Protein AF-A0A958C2X9-F1 (afdb_monomer)

Radius of gyration: 13.38 Å; Cα contacts (8 Å, |Δi|>4): 93; chains: 1; bounding box: 40×27×32 Å

Foldseek 3Di:
DQLDDPVVVVLVVCVVVVHDDDQPDCDDPLCPVPVSRNVSHQAHPSDPVRGDPDPNCCQDPNPCSHCVNDPDDDDDD

Solvent-accessible surface area (backbone atoms only — not comparable to full-atom values): 4690 Å² total; per-residue (Å²): 135,77,51,73,76,74,59,65,62,51,35,50,49,28,59,77,71,73,48,90,85,81,85,76,41,63,28,64,65,51,32,76,91,43,69,50,35,40,73,43,27,21,10,81,76,65,40,78,94,54,49,34,82,60,69,40,36,33,46,46,64,66,34,84,62,10,46,69,66,63,66,72,84,76,80,86,128

Structure (mmCIF, N/CA/C/O backbone):
data_AF-A0A958C2X9-F1
#
_entry.id   AF-A0A958C2X9-F1
#
loop_
_atom_site.group_PDB
_atom_site.id
_atom_site.type_symbol
_atom_site.label_atom_id
_atom_site.label_alt_id
_atom_site.label_comp_id
_atom_site.label_asym_id
_atom_site.label_entity_id
_atom_site.label_seq_id
_atom_site.pdbx_PDB_ins_code
_atom_site.Cartn_x
_atom_site.Cartn_y
_atom_site.Cartn_z
_atom_site.occupancy
_atom_site.B_iso_or_equiv
_atom_site.auth_seq_id
_atom_site.auth_comp_id
_atom_site.auth_asym_id
_atom_site.auth_atom_id
_atom_site.pdbx_PDB_model_num
ATOM 1 N N . PRO A 1 1 ? 21.263 -6.141 2.602 1.00 54.09 1 PRO A N 1
ATOM 2 C CA . PRO A 1 1 ? 19.980 -5.528 3.030 1.00 54.09 1 PRO A CA 1
ATOM 3 C C . PRO A 1 1 ? 19.069 -5.291 1.817 1.00 54.09 1 PRO A C 1
ATOM 5 O O . PRO A 1 1 ? 19.421 -4.523 0.934 1.00 54.09 1 PRO A O 1
ATOM 8 N N . THR A 1 2 ? 17.944 -5.999 1.723 1.00 69.50 2 THR A N 1
ATOM 9 C CA . THR A 1 2 ? 16.875 -5.690 0.755 1.00 69.50 2 THR A CA 1
ATOM 10 C C . THR A 1 2 ? 16.037 -4.578 1.383 1.00 69.50 2 THR A C 1
ATOM 12 O O . THR A 1 2 ? 15.512 -4.837 2.461 1.00 69.50 2 THR A O 1
ATOM 15 N N . GLY A 1 3 ? 15.972 -3.368 0.817 1.00 66.75 3 GLY A N 1
ATOM 16 C CA . GLY A 1 3 ? 15.323 -2.194 1.432 1.00 66.75 3 GLY A CA 1
ATOM 17 C C . GLY A 1 3 ? 13.824 -2.378 1.681 1.00 66.75 3 GLY A C 1
ATOM 18 O O . GLY A 1 3 ? 13.003 -1.899 0.918 1.00 66.75 3 GLY A O 1
ATOM 19 N N . LYS A 1 4 ? 13.454 -3.106 2.733 1.00 78.19 4 LYS A N 1
ATOM 20 C CA . LYS A 1 4 ? 12.080 -3.503 3.039 1.00 78.19 4 LYS A CA 1
ATOM 21 C C . LYS A 1 4 ? 11.758 -3.219 4.497 1.00 78.19 4 LYS A C 1
ATOM 23 O O . LYS A 1 4 ? 12.636 -3.273 5.356 1.00 78.19 4 LYS A O 1
ATOM 28 N N . ILE A 1 5 ? 10.482 -2.986 4.752 1.00 88.12 5 ILE A N 1
ATOM 29 C CA . ILE A 1 5 ? 9.899 -2.807 6.078 1.00 88.12 5 ILE A CA 1
ATOM 30 C C . ILE A 1 5 ? 8.875 -3.915 6.332 1.00 88.12 5 ILE A C 1
ATOM 32 O O . ILE A 1 5 ? 8.316 -4.471 5.384 1.00 88.12 5 ILE A O 1
ATOM 36 N N . ASP A 1 6 ? 8.620 -4.231 7.598 1.00 94.31 6 ASP A N 1
ATOM 37 C CA . ASP A 1 6 ? 7.518 -5.109 7.994 1.00 94.31 6 ASP A CA 1
ATOM 38 C C . ASP A 1 6 ? 6.179 -4.354 7.937 1.00 94.31 6 ASP A C 1
ATOM 40 O O . ASP A 1 6 ? 5.605 -3.941 8.944 1.00 94.31 6 ASP A O 1
ATOM 44 N N . TYR A 1 7 ? 5.703 -4.103 6.717 1.00 95.31 7 TYR A N 1
ATOM 45 C CA . TYR A 1 7 ? 4.452 -3.379 6.492 1.00 95.31 7 TYR A CA 1
ATOM 46 C C . TYR A 1 7 ? 3.227 -4.162 6.982 1.00 95.31 7 TYR A C 1
ATOM 48 O O . TYR A 1 7 ? 2.216 -3.551 7.310 1.00 95.31 7 TYR A O 1
ATOM 56 N N . GLN A 1 8 ? 3.301 -5.494 7.063 1.00 96.69 8 GLN A N 1
ATOM 57 C CA . GLN A 1 8 ? 2.183 -6.323 7.515 1.00 96.69 8 GLN A CA 1
ATOM 58 C C . GLN A 1 8 ? 1.894 -6.078 8.998 1.00 96.69 8 GLN A C 1
ATOM 60 O O . GLN A 1 8 ? 0.742 -5.827 9.358 1.00 96.69 8 GLN A O 1
ATOM 65 N N . ALA A 1 9 ? 2.935 -6.060 9.838 1.00 97.81 9 ALA A N 1
ATOM 66 C CA . ALA A 1 9 ? 2.799 -5.719 11.251 1.00 97.81 9 ALA A CA 1
ATOM 67 C C . ALA A 1 9 ? 2.281 -4.285 11.453 1.00 97.81 9 ALA A C 1
ATOM 69 O O . ALA A 1 9 ? 1.410 -4.059 12.292 1.00 97.81 9 ALA A O 1
ATOM 70 N N . ILE A 1 10 ? 2.763 -3.325 10.652 1.00 98.00 10 ILE A N 1
ATOM 71 C CA . ILE A 1 10 ? 2.309 -1.926 10.715 1.00 98.00 10 ILE A CA 1
ATOM 72 C C . ILE A 1 10 ? 0.817 -1.820 10.388 1.00 98.00 10 ILE A C 1
ATOM 74 O O . ILE A 1 10 ? 0.077 -1.207 11.151 1.00 98.00 10 ILE A O 1
ATOM 78 N N . LEU A 1 11 ? 0.356 -2.438 9.295 1.00 98.19 11 LEU A N 1
ATOM 79 C CA . LEU A 1 11 ? -1.058 -2.404 8.913 1.00 98.19 11 LEU A CA 1
ATOM 80 C C . LEU A 1 11 ? -1.957 -3.032 9.986 1.00 98.19 11 LEU A C 1
ATOM 82 O O . LEU A 1 11 ? -2.994 -2.460 10.322 1.00 98.19 11 LEU A O 1
ATOM 86 N N . ALA A 1 12 ? -1.554 -4.178 10.542 1.00 98.50 12 ALA A N 1
ATOM 87 C CA . ALA A 1 12 ? -2.299 -4.846 11.605 1.00 98.50 12 ALA A CA 1
ATOM 88 C C . ALA A 1 12 ? -2.390 -3.973 12.867 1.00 98.50 12 ALA A C 1
ATOM 90 O O . ALA A 1 12 ? -3.482 -3.778 13.397 1.00 98.50 12 ALA A O 1
ATOM 91 N N . ALA A 1 13 ? -1.272 -3.382 13.299 1.00 98.62 13 ALA A N 1
ATOM 92 C CA . ALA A 1 13 ? -1.237 -2.502 14.464 1.00 98.62 13 ALA A CA 1
ATOM 93 C C .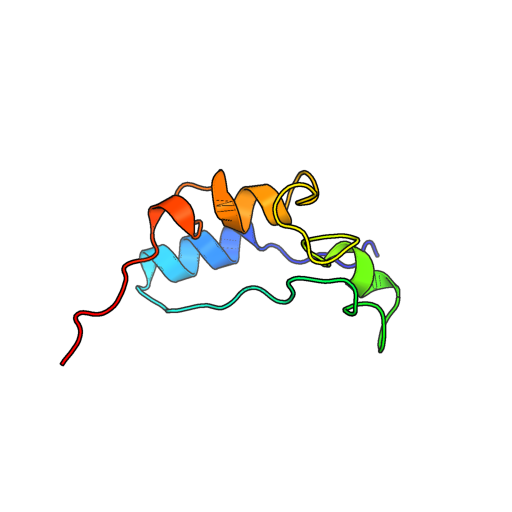 ALA A 1 13 ? -2.050 -1.217 14.245 1.00 98.62 13 ALA A C 1
ATOM 95 O O . ALA A 1 13 ? -2.797 -0.804 15.127 1.00 98.62 13 ALA A O 1
ATOM 96 N N . CYS A 1 14 ? -1.956 -0.595 13.065 1.00 98.56 14 CYS A N 1
ATOM 97 C CA . CYS A 1 14 ? -2.776 0.565 12.721 1.00 98.56 14 CYS A CA 1
ATOM 98 C C . CYS A 1 14 ? -4.270 0.231 12.747 1.00 98.56 14 CYS A C 1
ATOM 100 O O . CYS A 1 14 ? -5.062 1.035 13.233 1.00 98.56 14 CYS A O 1
ATOM 102 N N . HIS A 1 15 ? -4.660 -0.953 12.269 1.00 98.19 15 HIS A N 1
ATOM 103 C CA . HIS A 1 15 ? -6.043 -1.407 12.347 1.00 98.19 15 HIS A CA 1
ATOM 104 C C . HIS A 1 15 ? -6.486 -1.637 13.799 1.00 98.19 15 HIS A C 1
ATOM 106 O O . HIS A 1 15 ? -7.510 -1.101 14.212 1.00 98.19 15 HIS A O 1
ATOM 112 N N . GLU A 1 16 ? -5.710 -2.371 14.599 1.00 98.50 16 GLU A N 1
ATOM 113 C CA . GLU A 1 16 ? -6.028 -2.649 16.007 1.00 98.50 16 GLU A CA 1
ATOM 114 C C . GLU A 1 16 ? -6.148 -1.363 16.839 1.00 98.50 16 GLU A C 1
ATOM 116 O O . GLU A 1 16 ? -7.089 -1.200 17.615 1.00 98.50 16 GLU A O 1
ATOM 121 N N . LEU A 1 17 ? -5.231 -0.417 16.631 1.00 98.56 17 LEU A N 1
ATOM 122 C CA . LEU A 1 17 ? -5.141 0.831 17.390 1.00 98.56 17 LEU A CA 1
ATOM 123 C C . LEU A 1 17 ? -5.942 1.990 16.778 1.00 98.56 17 LEU A C 1
ATOM 125 O O . LEU A 1 17 ? -5.914 3.093 17.320 1.00 98.56 17 LEU A O 1
ATOM 129 N N . GLN A 1 18 ? -6.646 1.760 15.664 1.00 97.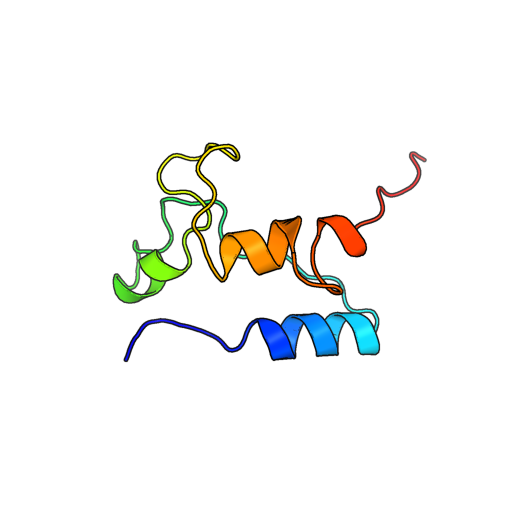69 18 GLN A N 1
ATOM 130 C CA . GLN A 1 18 ? -7.436 2.772 14.948 1.00 97.69 18 GLN A CA 1
ATOM 131 C C . GLN A 1 18 ? -6.609 4.003 14.524 1.00 97.69 18 GLN A C 1
ATOM 133 O O . GLN A 1 18 ? -7.042 5.151 14.643 1.00 97.69 18 GLN A O 1
ATOM 138 N N . LEU A 1 19 ? -5.401 3.766 14.012 1.00 98.50 19 LEU A N 1
ATOM 139 C CA . LEU A 1 19 ? -4.495 4.803 13.521 1.00 98.50 19 LEU A CA 1
ATOM 140 C C . LEU A 1 19 ? -4.582 4.923 11.997 1.00 98.50 19 LEU A C 1
ATOM 142 O O . LEU A 1 19 ? -4.427 3.941 11.270 1.00 98.50 19 LEU A O 1
ATOM 146 N N . GLY A 1 20 ? -4.774 6.150 11.508 1.00 97.56 20 GLY A N 1
ATOM 147 C CA . GLY A 1 20 ? -4.659 6.455 10.082 1.00 97.56 20 GLY A CA 1
ATOM 148 C C . GLY A 1 20 ? -3.216 6.322 9.587 1.00 97.56 20 GLY A C 1
ATOM 149 O O . GLY A 1 20 ? -2.267 6.583 10.327 1.00 97.56 20 GLY A O 1
ATOM 150 N N . TRP A 1 21 ? -3.048 5.941 8.322 1.00 97.88 21 TRP A N 1
ATOM 151 C CA . TRP A 1 21 ? -1.743 5.753 7.689 1.00 97.88 21 TRP A CA 1
ATOM 152 C C . TRP A 1 21 ? -1.786 6.112 6.202 1.00 97.88 21 TRP A C 1
ATOM 154 O O . TRP A 1 21 ? -2.849 6.135 5.582 1.00 97.88 21 TRP A O 1
ATOM 164 N N . TYR A 1 22 ? -0.607 6.360 5.630 1.00 97.31 22 TYR A N 1
ATOM 165 C CA . TYR A 1 22 ? -0.415 6.574 4.197 1.00 97.31 22 TYR A CA 1
ATOM 166 C C . TYR A 1 22 ? 0.802 5.785 3.719 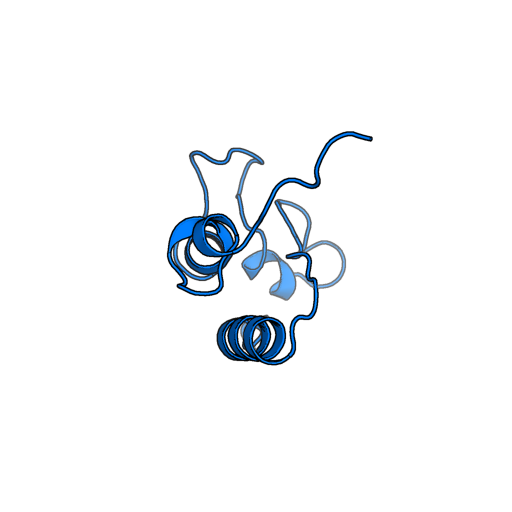1.00 97.31 22 TYR A C 1
ATOM 168 O O . TYR A 1 22 ? 1.878 5.876 4.308 1.00 97.31 22 TYR A O 1
ATOM 176 N N . ALA A 1 23 ? 0.628 5.000 2.656 1.00 96.00 23 ALA A N 1
ATOM 177 C CA . ALA A 1 23 ? 1.727 4.263 2.046 1.00 96.00 23 ALA A CA 1
ATOM 178 C C . ALA A 1 23 ? 2.611 5.195 1.209 1.00 96.00 23 ALA A C 1
ATOM 180 O O . ALA A 1 23 ? 2.107 6.021 0.446 1.00 96.00 23 ALA A O 1
ATOM 181 N N . TRP A 1 24 ? 3.927 5.018 1.328 1.00 94.44 24 TRP A N 1
ATOM 182 C CA . TRP A 1 24 ? 4.923 5.724 0.527 1.00 94.44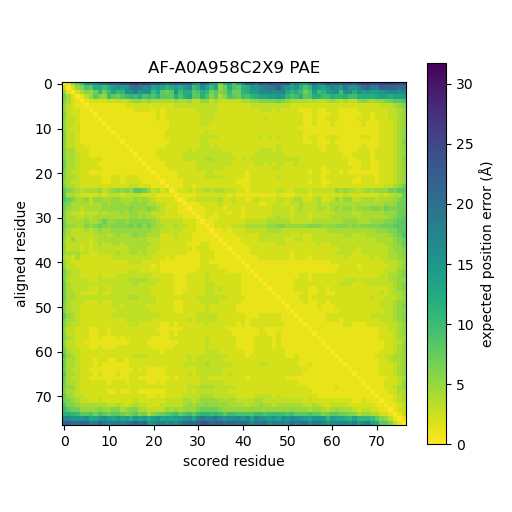 24 TRP A CA 1
ATOM 183 C C . TRP A 1 24 ? 5.699 4.723 -0.352 1.00 94.44 24 TRP A C 1
ATOM 185 O O . TRP A 1 24 ? 6.280 3.782 0.180 1.00 94.44 24 TRP A O 1
ATOM 195 N N . GLU A 1 25 ? 5.735 4.857 -1.675 1.00 92.56 25 GLU A N 1
ATOM 196 C CA . GLU A 1 25 ? 4.948 5.794 -2.489 1.00 92.56 25 GLU A CA 1
ATOM 197 C C . GLU A 1 25 ? 4.343 5.135 -3.720 1.00 92.56 25 GLU A C 1
ATOM 199 O O . GLU A 1 25 ? 4.665 4.005 -4.083 1.00 92.56 25 GLU A O 1
ATOM 204 N N . TRP A 1 26 ? 3.466 5.888 -4.386 1.00 96.75 26 TRP A N 1
ATOM 205 C CA . TRP A 1 26 ? 2.849 5.478 -5.638 1.00 96.75 26 TRP A CA 1
ATOM 206 C C . TRP A 1 26 ? 3.881 5.051 -6.691 1.00 96.75 26 TRP A C 1
ATOM 208 O O . TRP A 1 26 ? 3.674 4.061 -7.395 1.00 96.75 26 TRP A O 1
ATOM 218 N N . GLY A 1 27 ? 5.025 5.734 -6.729 1.00 95.31 27 GLY A N 1
ATOM 219 C CA . GLY A 1 27 ? 6.152 5.405 -7.587 1.00 95.31 27 GLY A CA 1
ATOM 220 C C . GLY A 1 27 ? 5.944 5.771 -9.063 1.00 95.31 27 GLY A C 1
ATOM 221 O O . GLY A 1 27 ? 4.826 6.074 -9.495 1.00 95.31 27 GLY A O 1
ATOM 222 N N . PRO A 1 28 ? 7.028 5.755 -9.856 1.00 95.56 28 PRO A N 1
ATOM 223 C CA . PRO A 1 28 ? 8.409 5.583 -9.407 1.00 95.56 28 PRO A CA 1
ATOM 224 C C . PRO A 1 28 ? 8.977 6.878 -8.804 1.00 95.56 28 PRO A C 1
ATOM 226 O O . PRO A 1 28 ? 8.603 7.976 -9.231 1.00 95.56 28 PRO A O 1
ATOM 229 N N . GLY A 1 29 ? 9.954 6.738 -7.908 1.00 93.62 29 GLY A N 1
ATOM 230 C CA . GLY A 1 29 ? 10.671 7.883 -7.332 1.00 93.62 29 GLY A CA 1
ATOM 231 C C . GLY A 1 29 ? 11.371 7.596 -6.008 1.00 93.62 29 GLY A C 1
ATOM 232 O O . GLY A 1 29 ? 12.292 8.323 -5.624 1.00 93.62 29 GLY A O 1
ATOM 233 N N . ASN A 1 30 ? 11.025 6.495 -5.342 1.00 93.38 30 ASN A N 1
ATOM 234 C CA . ASN A 1 30 ? 11.491 6.240 -3.986 1.00 93.38 30 ASN A CA 1
ATOM 235 C C . ASN A 1 30 ? 12.997 5.930 -3.886 1.00 93.38 30 ASN A C 1
ATOM 237 O O . ASN A 1 30 ? 13.583 6.014 -2.811 1.00 93.38 30 ASN A O 1
ATOM 241 N N . GLY A 1 31 ? 13.648 5.606 -5.007 1.00 93.31 31 GLY A N 1
ATOM 242 C CA . GLY A 1 31 ? 15.091 5.358 -5.085 1.00 93.31 31 GLY A CA 1
ATOM 243 C C . GLY A 1 31 ? 15.992 6.601 -5.074 1.00 93.31 31 GLY A C 1
ATOM 244 O O . GLY A 1 31 ? 17.203 6.443 -5.198 1.00 93.31 31 GLY A O 1
ATOM 245 N N . TYR A 1 32 ? 15.443 7.821 -4.978 1.00 92.12 32 TYR A N 1
ATOM 246 C CA . TYR A 1 32 ? 16.215 9.066 -5.145 1.00 92.12 32 TYR A CA 1
ATOM 247 C C . TYR A 1 32 ? 17.344 9.245 -4.113 1.00 92.12 32 TYR A C 1
ATOM 249 O O . TYR A 1 32 ? 18.468 9.565 -4.491 1.00 92.12 32 TYR A O 1
ATOM 257 N N . ASN A 1 33 ? 17.057 9.034 -2.822 1.00 90.19 33 ASN A N 1
ATOM 258 C CA . ASN A 1 33 ? 18.050 9.190 -1.747 1.00 90.19 33 ASN A CA 1
ATOM 259 C C . ASN A 1 33 ? 18.805 7.888 -1.437 1.00 90.19 33 ASN A C 1
ATOM 261 O O . ASN A 1 33 ? 19.993 7.928 -1.129 1.00 90.19 33 ASN A O 1
ATOM 265 N N . ASP A 1 34 ? 18.120 6.744 -1.504 1.00 91.38 34 ASP A N 1
ATOM 266 C CA . ASP A 1 34 ? 18.707 5.416 -1.314 1.00 91.38 34 ASP A CA 1
ATOM 267 C C . ASP A 1 34 ? 18.154 4.475 -2.399 1.00 91.38 34 ASP A C 1
ATOM 269 O O . ASP A 1 34 ? 16.941 4.243 -2.437 1.00 91.38 34 ASP A O 1
ATOM 273 N N . PRO A 1 35 ? 19.000 3.901 -3.275 1.00 91.75 35 PRO A N 1
ATOM 274 C CA . PRO A 1 35 ? 18.543 3.013 -4.341 1.00 91.75 35 PRO A CA 1
ATOM 275 C C . PRO A 1 35 ? 17.825 1.759 -3.822 1.00 91.75 35 PRO A C 1
ATOM 277 O O . PRO A 1 35 ? 17.024 1.170 -4.549 1.00 91.75 35 PRO A O 1
ATOM 280 N N . LEU A 1 36 ? 18.060 1.344 -2.572 1.00 92.31 36 LEU A N 1
ATOM 281 C CA . LEU A 1 36 ? 17.354 0.216 -1.967 1.00 92.31 36 LEU A CA 1
ATOM 282 C C . LEU A 1 36 ? 15.869 0.515 -1.726 1.00 92.31 36 LEU A C 1
ATOM 284 O O . LEU A 1 36 ? 15.080 -0.428 -1.681 1.00 92.31 36 LEU A O 1
ATOM 288 N N . CYS A 1 37 ? 15.468 1.786 -1.626 1.00 91.56 37 CYS A N 1
ATOM 289 C CA . CYS A 1 37 ? 14.078 2.195 -1.417 1.00 91.56 37 CYS A CA 1
ATOM 290 C C . CYS A 1 37 ? 13.198 2.039 -2.669 1.00 91.56 37 CYS A C 1
ATOM 292 O O . CYS A 1 37 ? 11.978 1.938 -2.537 1.00 91.56 37 CYS A O 1
ATOM 294 N N . ALA A 1 38 ? 13.777 1.925 -3.871 1.00 93.00 38 ALA A N 1
ATOM 295 C CA . ALA A 1 38 ? 13.028 1.714 -5.120 1.00 93.00 38 ALA A CA 1
ATOM 296 C C . ALA A 1 38 ? 12.192 0.414 -5.117 1.00 93.00 38 ALA A C 1
ATOM 298 O O . ALA A 1 38 ? 11.187 0.277 -5.821 1.00 93.00 38 ALA A O 1
ATOM 299 N N . VAL A 1 39 ? 12.555 -0.571 -4.284 1.00 92.31 39 VAL A N 1
ATOM 300 C CA . VAL A 1 39 ? 11.733 -1.782 -4.118 1.00 92.31 39 VAL A CA 1
ATOM 301 C C . VAL A 1 39 ? 10.339 -1.454 -3.566 1.00 92.31 39 VAL A C 1
ATOM 303 O O . VAL A 1 39 ? 9.379 -2.137 -3.930 1.00 92.31 39 VAL A O 1
ATOM 306 N N . MET A 1 40 ? 10.224 -0.366 -2.799 1.00 93.81 40 MET A N 1
ATOM 307 C CA . MET A 1 40 ? 8.990 0.159 -2.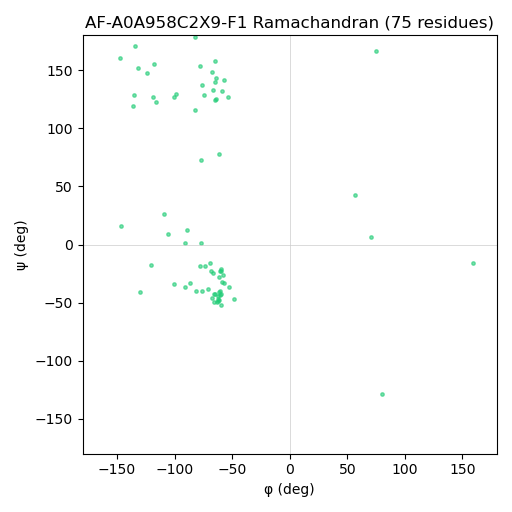215 1.00 93.81 40 MET A CA 1
ATOM 308 C C . MET A 1 40 ? 8.260 1.161 -3.131 1.00 93.81 40 MET A C 1
ATOM 310 O O . MET A 1 40 ? 7.330 1.813 -2.684 1.00 93.81 40 MET A O 1
ATOM 314 N N . ASP A 1 41 ? 8.618 1.296 -4.412 1.00 95.69 41 ASP A N 1
ATOM 315 C CA . ASP A 1 41 ? 7.707 1.921 -5.387 1.00 95.69 41 ASP A CA 1
ATOM 316 C C . ASP A 1 41 ? 6.481 1.004 -5.576 1.00 95.69 41 ASP A C 1
ATOM 318 O O . ASP A 1 41 ? 6.656 -0.211 -5.751 1.00 95.69 41 ASP A O 1
ATOM 322 N N . MET A 1 42 ? 5.251 1.537 -5.537 1.00 97.69 42 MET A N 1
ATOM 323 C CA . MET A 1 42 ? 4.032 0.733 -5.749 1.00 97.69 42 MET A CA 1
ATOM 324 C C . MET A 1 42 ? 3.799 0.391 -7.222 1.00 97.69 42 MET A C 1
ATOM 326 O O . MET A 1 42 ? 3.406 -0.731 -7.551 1.00 97.69 42 MET A O 1
ATOM 330 N N . THR A 1 43 ? 4.061 1.343 -8.108 1.00 97.94 43 THR A N 1
ATOM 331 C CA . THR A 1 43 ? 3.928 1.202 -9.558 1.00 97.94 43 THR A CA 1
ATOM 332 C C . THR A 1 43 ? 5.257 1.545 -10.232 1.00 97.94 43 THR A C 1
ATOM 334 O O . THR A 1 43 ? 6.005 2.388 -9.729 1.00 97.94 43 THR A O 1
ATOM 337 N N . PRO A 1 44 ? 5.590 0.905 -11.363 1.00 96.50 44 PRO A N 1
ATOM 338 C CA . PRO A 1 44 ? 6.779 1.261 -12.129 1.00 96.50 44 PRO A CA 1
ATOM 339 C C . PRO A 1 44 ? 6.571 2.525 -12.978 1.00 96.50 44 PRO A C 1
ATOM 341 O O . PRO A 1 44 ? 7.542 3.130 -13.423 1.00 96.50 44 PRO A O 1
ATOM 344 N N . ASP A 1 45 ? 5.320 2.910 -13.235 1.00 97.31 45 ASP A N 1
ATOM 345 C CA . ASP A 1 45 ? 4.950 3.854 -14.292 1.00 97.31 45 ASP A CA 1
ATOM 346 C C . ASP A 1 45 ? 3.748 4.745 -13.943 1.00 97.31 45 ASP A C 1
ATOM 348 O O . ASP A 1 45 ? 3.179 5.390 -14.824 1.00 97.31 45 ASP A O 1
ATOM 352 N N . ARG A 1 46 ? 3.378 4.820 -12.658 1.00 97.00 46 ARG A N 1
ATOM 353 C CA . ARG A 1 46 ? 2.252 5.613 -12.133 1.00 97.00 46 ARG A CA 1
ATOM 354 C C . ARG A 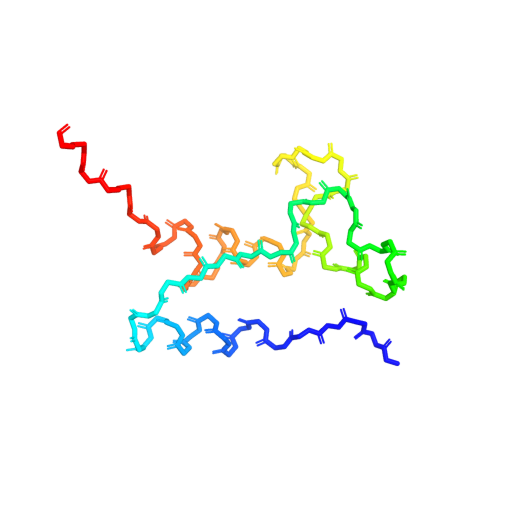1 46 ? 0.873 5.071 -12.506 1.00 97.00 46 ARG A C 1
ATOM 356 O O . ARG A 1 46 ? -0.123 5.730 -12.201 1.00 97.00 46 ARG A O 1
ATOM 363 N N . LEU A 1 47 ? 0.779 3.895 -13.129 1.00 97.94 47 LEU A N 1
ATOM 364 C CA . LEU A 1 47 ? -0.493 3.295 -13.522 1.00 97.94 47 LEU A CA 1
ATOM 365 C C . LEU A 1 47 ? -0.920 2.210 -12.533 1.00 97.94 47 LEU A C 1
ATOM 367 O O . LEU A 1 47 ? -0.205 1.240 -12.295 1.00 97.94 47 LEU A O 1
ATOM 371 N N . PHE A 1 48 ? -2.151 2.318 -12.025 1.00 97.56 48 PHE A N 1
ATOM 372 C CA . PHE A 1 48 ? -2.733 1.302 -11.137 1.00 97.56 48 PHE A CA 1
ATOM 373 C C . PHE A 1 48 ? -2.800 -0.084 -11.800 1.00 97.56 48 PHE A C 1
ATOM 375 O O . PHE A 1 48 ? -2.633 -1.097 -11.127 1.00 97.56 48 PHE A O 1
ATOM 382 N N . ALA A 1 49 ? -2.986 -0.139 -13.124 1.00 98.06 49 ALA A N 1
ATOM 383 C CA . ALA A 1 49 ? -2.987 -1.390 -13.885 1.00 98.06 49 ALA A CA 1
ATOM 384 C C . ALA A 1 49 ? -1.675 -2.184 -13.743 1.00 98.06 49 ALA A C 1
ATOM 386 O O . ALA A 1 49 ? -1.689 -3.408 -13.852 1.00 98.06 49 ALA A O 1
ATOM 387 N N . ASN A 1 50 ? -0.570 -1.492 -13.451 1.00 97.62 50 ASN A N 1
ATOM 388 C CA . ASN A 1 50 ? 0.772 -2.055 -13.351 1.00 97.62 50 ASN A CA 1
ATOM 389 C C . ASN A 1 50 ? 1.277 -2.089 -11.902 1.00 97.62 50 ASN A C 1
ATOM 391 O O . ASN A 1 50 ? 2.483 -2.065 -11.652 1.00 97.62 50 ASN A O 1
ATOM 395 N N . LEU A 1 51 ? 0.357 -2.151 -10.933 1.00 97.88 51 LEU A N 1
ATOM 396 C CA . LEU A 1 51 ? 0.690 -2.316 -9.523 1.00 97.88 51 LEU A CA 1
ATOM 397 C C . LEU A 1 51 ? 1.597 -3.539 -9.323 1.00 97.88 51 LEU A C 1
ATOM 399 O O . LEU A 1 51 ? 1.272 -4.650 -9.752 1.00 97.88 51 LEU A O 1
ATOM 403 N N . LYS A 1 52 ? 2.740 -3.339 -8.664 1.00 96.94 52 LYS A N 1
ATOM 404 C CA . LYS A 1 52 ? 3.731 -4.401 -8.466 1.00 96.94 52 LYS A CA 1
ATOM 405 C C . LYS A 1 52 ? 3.158 -5.531 -7.591 1.00 96.94 52 LYS A C 1
ATOM 407 O O . LYS A 1 52 ? 2.425 -5.262 -6.636 1.00 96.94 52 LYS A O 1
ATOM 412 N N . PRO A 1 53 ? 3.502 -6.802 -7.869 1.00 95.69 53 PRO A N 1
ATOM 413 C CA . PRO A 1 53 ? 3.118 -7.911 -7.001 1.00 95.69 53 PRO A CA 1
ATOM 414 C C . PRO A 1 53 ? 3.786 -7.798 -5.620 1.00 95.69 53 PRO A C 1
ATOM 416 O O . PRO A 1 53 ? 4.830 -7.159 -5.468 1.00 95.69 53 PRO A O 1
ATOM 419 N N . GLY A 1 54 ? 3.199 -8.448 -4.612 1.00 94.38 54 GLY A N 1
ATOM 420 C CA . GLY A 1 54 ? 3.661 -8.373 -3.224 1.00 94.38 54 GLY A CA 1
ATOM 421 C C . GLY A 1 54 ? 3.178 -7.097 -2.539 1.00 94.38 54 GLY A C 1
ATOM 422 O O . GLY A 1 54 ? 1.991 -6.783 -2.610 1.00 94.38 54 GLY A O 1
ATOM 423 N N . TRP A 1 55 ? 4.097 -6.351 -1.912 1.00 94.69 55 TRP A N 1
ATOM 424 C CA . TRP A 1 55 ? 3.776 -5.257 -0.982 1.00 94.69 55 TRP A CA 1
ATOM 425 C C . TRP A 1 55 ? 2.720 -4.274 -1.512 1.00 94.69 55 TRP A C 1
ATOM 427 O O . TRP A 1 55 ? 1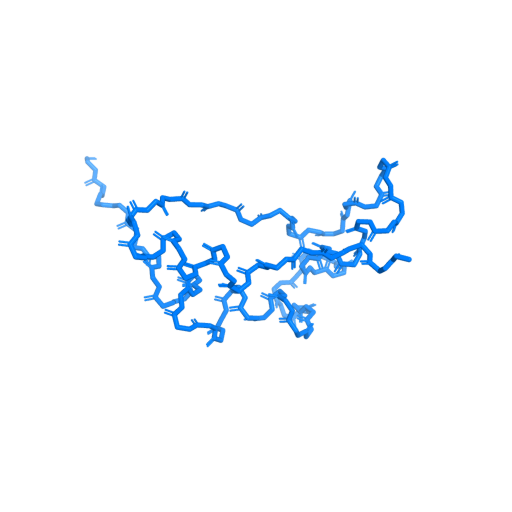.753 -3.979 -0.818 1.00 94.69 55 TRP A O 1
ATOM 437 N N . ALA A 1 56 ? 2.857 -3.811 -2.759 1.00 96.94 56 ALA A N 1
ATOM 438 C CA . ALA A 1 56 ? 1.973 -2.797 -3.321 1.00 96.94 56 ALA A CA 1
ATOM 439 C C . ALA A 1 56 ? 0.540 -3.322 -3.477 1.00 96.94 56 ALA A C 1
ATOM 441 O O . ALA A 1 56 ? -0.424 -2.640 -3.125 1.00 96.94 56 ALA A O 1
ATOM 442 N N . ARG A 1 57 ? 0.404 -4.563 -3.959 1.00 97.62 57 ARG A N 1
ATOM 443 C CA . ARG A 1 57 ? -0.882 -5.243 -4.114 1.00 97.62 57 ARG A CA 1
ATOM 444 C C . ARG A 1 57 ? -1.496 -5.627 -2.768 1.00 97.62 57 ARG A C 1
ATOM 446 O O . ARG A 1 57 ? -2.702 -5.465 -2.594 1.00 97.62 57 ARG A O 1
ATOM 453 N N . GLU A 1 58 ? -0.686 -6.055 -1.804 1.00 97.31 58 GLU A N 1
ATOM 454 C CA . GLU A 1 58 ? -1.143 -6.345 -0.442 1.00 97.31 58 GLU A CA 1
ATOM 455 C C . GLU A 1 58 ? -1.688 -5.095 0.250 1.00 97.31 58 GLU A C 1
ATOM 457 O O . GLU A 1 58 ? -2.811 -5.121 0.748 1.00 97.31 58 GLU A O 1
ATOM 462 N N . VAL A 1 59 ? -0.947 -3.986 0.214 1.00 97.62 59 VAL A N 1
ATOM 463 C CA . VAL A 1 59 ? -1.364 -2.705 0.801 1.00 97.62 59 VAL A CA 1
ATOM 464 C C . VAL A 1 59 ? -2.626 -2.163 0.130 1.00 97.62 59 VAL A C 1
ATOM 466 O O . VAL A 1 59 ? -3.534 -1.702 0.820 1.00 97.62 59 VAL A O 1
ATOM 469 N N . ALA A 1 60 ? -2.710 -2.206 -1.202 1.00 98.06 60 ALA A N 1
ATOM 470 C CA . ALA A 1 60 ? -3.824 -1.595 -1.919 1.00 98.06 60 ALA A CA 1
ATOM 471 C C . ALA A 1 60 ? -5.087 -2.472 -1.963 1.00 98.06 60 ALA A C 1
ATOM 473 O O . ALA A 1 60 ? -6.192 -1.938 -1.862 1.00 98.06 60 ALA A O 1
ATOM 474 N N . LEU A 1 61 ? -4.946 -3.791 -2.159 1.00 98.12 61 LEU A N 1
ATOM 475 C CA . LEU A 1 61 ? -6.045 -4.656 -2.607 1.00 98.12 61 LEU A CA 1
ATOM 476 C C . LEU A 1 61 ? -6.255 -5.920 -1.782 1.00 98.12 61 LEU A C 1
ATOM 478 O O . LEU A 1 61 ? -7.407 -6.312 -1.598 1.00 98.12 61 LEU A O 1
ATOM 482 N N . ASP A 1 62 ? -5.195 -6.604 -1.360 1.00 97.88 62 ASP A N 1
ATOM 483 C CA . ASP A 1 62 ? -5.335 -7.994 -0.910 1.00 97.88 62 ASP A CA 1
ATOM 484 C C . ASP A 1 62 ? -5.373 -8.1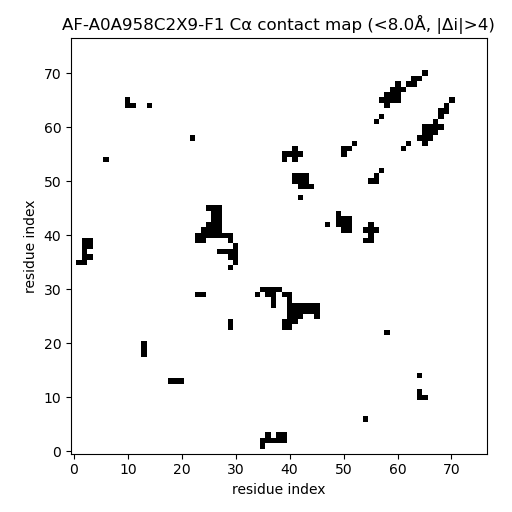47 0.617 1.00 97.88 62 ASP A C 1
ATOM 486 O O . ASP A 1 62 ? -6.093 -9.015 1.112 1.00 97.88 62 ASP A O 1
ATOM 490 N N . SER A 1 63 ? -4.654 -7.310 1.374 1.00 97.75 63 SER A N 1
ATOM 491 C CA . SER A 1 63 ? -4.595 -7.413 2.838 1.00 97.75 63 SER A CA 1
ATOM 492 C C . SER A 1 63 ? -5.963 -7.149 3.481 1.00 97.75 63 SER A C 1
ATOM 494 O O . SER A 1 63 ? -6.639 -6.197 3.088 1.00 97.75 63 SER A O 1
ATOM 496 N N . PRO A 1 64 ? -6.370 -7.895 4.528 1.00 98.19 64 PRO A N 1
ATOM 497 C CA . PRO A 1 64 ? -7.568 -7.562 5.306 1.00 98.19 64 PRO A CA 1
ATOM 498 C C . PRO A 1 64 ? -7.486 -6.174 5.962 1.00 98.19 64 PRO A C 1
ATOM 500 O O . PRO A 1 64 ? -8.514 -5.581 6.271 1.00 98.19 64 PRO A O 1
ATOM 503 N N . PHE A 1 65 ? -6.272 -5.648 6.136 1.00 98.38 65 PHE A N 1
ATOM 504 C CA . PHE A 1 65 ? -5.991 -4.345 6.738 1.00 98.38 65 PHE A CA 1
ATOM 505 C C . PHE A 1 65 ? -5.579 -3.289 5.692 1.00 98.38 65 PHE A C 1
ATOM 507 O O . PHE A 1 65 ? -5.101 -2.215 6.048 1.00 98.38 65 PHE A O 1
ATOM 514 N N . GLY A 1 66 ? -5.711 -3.608 4.398 1.00 97.81 66 GLY A N 1
ATOM 515 C CA . GLY A 1 66 ? -5.331 -2.744 3.280 1.00 97.81 66 GLY A CA 1
ATOM 516 C C . GLY A 1 66 ? -6.383 -1.690 2.921 1.00 97.81 66 GLY A C 1
ATOM 517 O O . GLY A 1 66 ? -7.471 -1.633 3.503 1.00 97.81 66 GLY A O 1
ATOM 518 N N . ILE A 1 67 ? -6.063 -0.858 1.925 1.00 98.19 67 ILE A N 1
ATOM 519 C CA . ILE A 1 67 ? -6.885 0.294 1.511 1.00 98.19 67 ILE A CA 1
ATOM 520 C C . ILE A 1 67 ? -8.280 -0.155 1.076 1.00 98.19 67 ILE A C 1
ATOM 522 O O . ILE A 1 67 ? -9.265 0.370 1.589 1.00 98.19 67 ILE A O 1
ATOM 526 N N . ARG A 1 68 ? -8.385 -1.133 0.163 1.00 97.94 68 ARG A N 1
ATOM 527 C CA . ARG A 1 68 ? -9.683 -1.596 -0.359 1.00 97.94 68 ARG A CA 1
ATOM 528 C C . ARG A 1 68 ? -10.622 -2.084 0.750 1.00 97.94 68 ARG A C 1
ATOM 530 O O . ARG A 1 68 ? -11.832 -1.953 0.613 1.00 97.94 68 ARG A O 1
ATOM 537 N N . GLN A 1 69 ? -10.079 -2.670 1.811 1.00 98.19 69 GLN A N 1
ATOM 538 C CA . GLN A 1 69 ? -10.844 -3.280 2.895 1.00 98.19 69 GLN A CA 1
ATOM 539 C C . GLN A 1 69 ? -11.229 -2.279 3.983 1.00 98.19 69 GLN A C 1
ATOM 541 O O . GLN A 1 69 ? -12.280 -2.441 4.597 1.00 98.19 69 GLN A O 1
ATOM 546 N N . THR A 1 70 ? -10.385 -1.280 4.246 1.00 97.88 70 THR A N 1
ATOM 547 C CA . THR A 1 70 ? -10.496 -0.458 5.464 1.00 97.88 70 THR A CA 1
ATOM 548 C C . THR A 1 70 ? -10.706 1.032 5.209 1.00 97.88 70 THR A C 1
ATOM 550 O O . THR A 1 70 ? -11.145 1.739 6.114 1.00 97.88 70 THR A O 1
ATOM 553 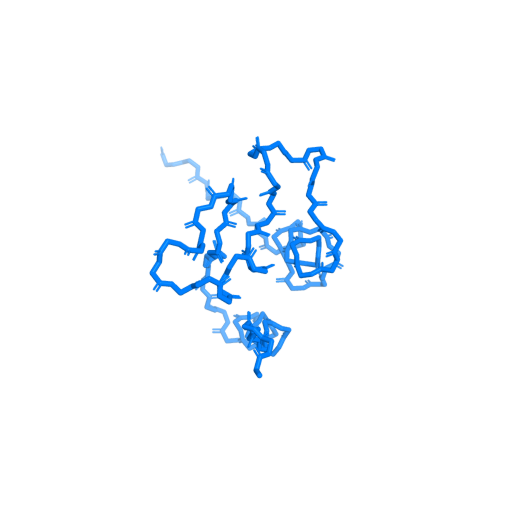N N . SER A 1 71 ? -10.417 1.536 4.006 1.00 97.44 71 SER A N 1
ATOM 554 C CA . SER A 1 71 ? -10.560 2.961 3.708 1.00 97.44 71 SER A CA 1
ATOM 555 C C . SER A 1 71 ? -12.031 3.344 3.544 1.00 97.44 71 SER A C 1
ATOM 557 O O . SER A 1 71 ? -12.763 2.739 2.761 1.00 97.44 71 SER A O 1
ATOM 559 N N . VAL A 1 72 ? -12.455 4.382 4.266 1.00 96.06 72 VAL A N 1
ATOM 560 C CA . VAL A 1 72 ? -13.802 4.956 4.186 1.00 96.06 72 VAL A CA 1
ATOM 561 C C . VAL A 1 72 ? -13.679 6.405 3.734 1.00 96.06 72 VAL A C 1
ATOM 563 O O . VAL A 1 72 ? -12.942 7.187 4.333 1.00 96.06 72 VAL A O 1
ATOM 566 N N . THR A 1 73 ? -14.403 6.775 2.678 1.00 95.12 73 THR A N 1
ATOM 567 C CA . THR A 1 73 ? -14.482 8.170 2.236 1.00 95.12 73 THR A CA 1
ATOM 568 C C . THR A 1 73 ? -15.178 9.004 3.316 1.00 95.12 73 THR A C 1
ATOM 570 O O . THR A 1 73 ? -16.302 8.664 3.693 1.00 95.12 73 THR A O 1
ATOM 573 N N . PRO A 1 74 ? -14.554 10.085 3.822 1.00 93.06 74 PRO A N 1
ATOM 574 C CA . PRO A 1 74 ? -15.211 10.978 4.768 1.00 93.06 74 PRO A CA 1
ATOM 575 C C . PRO A 1 74 ? -16.511 11.532 4.180 1.00 93.06 74 PRO A C 1
ATOM 577 O O . PRO A 1 74 ? -16.567 11.851 2.990 1.00 93.06 74 PRO A O 1
ATOM 580 N N . ALA A 1 75 ? -17.549 11.669 5.008 1.00 92.19 75 ALA A N 1
ATOM 581 C CA . ALA A 1 75 ? -18.771 12.342 4.588 1.00 92.19 75 ALA A CA 1
ATOM 582 C C . ALA A 1 75 ? -18.439 13.777 4.153 1.00 92.19 75 ALA A C 1
ATOM 584 O O . ALA A 1 75 ? -17.712 14.488 4.850 1.00 92.19 75 ALA A O 1
ATOM 585 N N . SER A 1 76 ? -18.954 14.194 2.996 1.00 86.50 76 SER A N 1
ATOM 586 C CA . SER A 1 76 ? -18.879 15.594 2.588 1.00 86.50 76 SER A CA 1
ATOM 587 C C . SER A 1 76 ? -19.679 16.435 3.581 1.00 86.50 76 SER A C 1
ATOM 589 O O . SER A 1 76 ? -20.842 16.126 3.847 1.00 86.50 76 SER A O 1
ATOM 591 N N . ILE A 1 77 ? -19.026 17.446 4.150 1.00 69.81 77 ILE A N 1
ATOM 592 C CA . ILE A 1 77 ? -19.655 18.481 4.979 1.00 69.81 77 ILE A CA 1
ATOM 593 C C . ILE A 1 77 ? -20.317 19.550 4.116 1.00 69.81 77 ILE A C 1
ATOM 595 O O . ILE A 1 77 ? -19.780 19.833 3.020 1.00 69.81 77 ILE A O 1
#

pLDDT: mean 94.12, std 7.7, range [54.09, 98.62]

Mean predicted aligned error: 3.35 Å

Sequence (77 aa):
PTGKIDYQAILAACHELQLGWYAWEWGPGNGYNDPLCAVMDMTPDRLFANLKPGWAREVALDSPFGIRQTSVTPASI

Secondary structure (DSSP, 8-state):
------HHHHHHHHHHTT-----S-SSS-TTTT-GGGGGG-S-SSS-GGGPPTTHHHIIIIISTTSHHHH--PPPP-